Protein AF-A0A662D1X9-F1 (afdb_monomer_lite)

Radius of gyration: 24.6 Å; chains: 1; bounding box: 46×39×73 Å

Foldseek 3Di:
DDWDWDDDPNDIDIKDKDKDWDKDWDWDKDKDKDKDWDDPDPFKIKMKMKMWIFIKTFFIWTWIWMAIPVGDTDIDIWFWKWWWFDPPVDPDTDIDTDTDNDFDDDPGIDPIDTDMDTPTDMDMDIDMGGDD

Structure (mmCIF, N/CA/C/O backbone):
data_AF-A0A662D1X9-F1
#
_entry.id   AF-A0A662D1X9-F1
#
loop_
_atom_site.group_PDB
_atom_site.id
_atom_site.type_symbol
_atom_site.label_atom_id
_atom_site.label_alt_id
_atom_site.label_comp_id
_atom_site.label_asym_id
_atom_site.label_entity_id
_atom_site.label_seq_id
_atom_site.pdbx_PDB_ins_code
_atom_site.Cartn_x
_atom_site.Cartn_y
_atom_site.Cartn_z
_atom_site.occupancy
_atom_site.B_iso_or_equiv
_atom_site.auth_seq_id
_atom_site.auth_comp_id
_atom_site.auth_asym_id
_atom_site.auth_atom_id
_atom_site.pdbx_PDB_model_num
ATOM 1 N N . GLU A 1 1 ? 11.374 -14.428 -9.212 1.00 54.25 1 GLU A N 1
ATOM 2 C CA . GLU A 1 1 ? 12.097 -15.096 -10.308 1.00 54.25 1 GLU A CA 1
ATOM 3 C C . GLU A 1 1 ? 11.078 -15.701 -11.261 1.00 54.25 1 GLU A C 1
ATOM 5 O O . GLU A 1 1 ? 10.229 -16.465 -10.815 1.00 54.25 1 GLU A O 1
ATOM 10 N N . TYR A 1 2 ? 11.063 -15.251 -12.516 1.00 61.81 2 TYR A N 1
ATOM 11 C CA . TYR A 1 2 ? 10.240 -15.843 -13.571 1.00 61.81 2 TYR A CA 1
ATOM 12 C C . TYR A 1 2 ? 11.178 -16.494 -14.581 1.00 61.81 2 TYR A C 1
ATOM 14 O O . TYR A 1 2 ? 12.061 -15.824 -15.115 1.00 61.81 2 TYR A O 1
ATOM 22 N N . GLU A 1 3 ? 10.969 -17.782 -14.834 1.00 63.47 3 GLU A N 1
ATOM 23 C CA . GLU A 1 3 ? 11.736 -18.585 -15.781 1.00 63.47 3 GLU A CA 1
ATOM 24 C C . GLU A 1 3 ? 10.768 -19.153 -16.822 1.00 63.47 3 GLU A C 1
ATOM 26 O O . GLU A 1 3 ? 9.755 -19.767 -16.481 1.00 63.47 3 GLU A O 1
ATOM 31 N N . ALA A 1 4 ? 11.062 -18.924 -18.096 1.00 66.38 4 ALA A N 1
ATOM 32 C CA . ALA A 1 4 ? 10.364 -19.521 -19.218 1.00 66.38 4 ALA A CA 1
ATOM 33 C C . ALA A 1 4 ? 11.386 -20.245 -20.099 1.00 66.38 4 ALA A C 1
ATOM 35 O O . ALA A 1 4 ? 12.369 -19.659 -20.557 1.00 66.38 4 ALA A O 1
ATOM 36 N N . ARG A 1 5 ? 11.145 -21.537 -20.321 1.00 66.75 5 ARG A N 1
ATOM 37 C CA . ARG A 1 5 ? 11.935 -22.370 -21.228 1.00 66.75 5 ARG A CA 1
ATOM 38 C C . ARG A 1 5 ? 11.181 -22.516 -22.536 1.00 66.75 5 ARG A C 1
ATOM 40 O O . ARG A 1 5 ? 10.030 -22.951 -22.534 1.00 66.75 5 ARG A O 1
ATOM 47 N N . PHE A 1 6 ? 11.833 -22.166 -23.635 1.00 71.62 6 PHE A N 1
ATOM 48 C CA . PHE A 1 6 ? 11.293 -22.344 -24.976 1.00 71.62 6 PHE A CA 1
ATOM 49 C C . PHE A 1 6 ? 12.221 -23.264 -25.762 1.00 71.62 6 PHE A C 1
ATOM 51 O O . PHE A 1 6 ? 13.410 -22.980 -25.880 1.00 71.62 6 PHE A O 1
ATOM 58 N N . ASP A 1 7 ? 11.683 -24.350 -26.308 1.00 63.19 7 ASP A N 1
ATOM 59 C CA . ASP A 1 7 ? 12.380 -25.163 -27.305 1.00 63.19 7 ASP A CA 1
ATOM 60 C C . ASP A 1 7 ? 11.903 -24.724 -28.690 1.00 63.19 7 ASP A C 1
ATOM 62 O O . ASP A 1 7 ? 10.709 -24.782 -29.001 1.00 63.19 7 ASP A O 1
ATOM 66 N N . VAL A 1 8 ? 12.833 -24.238 -29.511 1.00 63.81 8 VAL A N 1
ATOM 67 C CA . VAL A 1 8 ? 12.571 -23.937 -30.917 1.00 63.81 8 VAL A CA 1
ATOM 68 C C . VAL A 1 8 ? 13.609 -24.661 -31.761 1.00 63.81 8 VAL A C 1
ATOM 70 O O . VAL A 1 8 ? 14.782 -24.289 -31.781 1.00 63.81 8 VAL A O 1
ATOM 73 N N . LEU A 1 9 ? 13.154 -25.674 -32.504 1.00 68.56 9 LEU A N 1
ATOM 74 C CA . LEU A 1 9 ? 13.962 -26.436 -33.464 1.00 68.56 9 LEU A CA 1
ATOM 75 C C . LEU A 1 9 ? 15.223 -27.075 -32.838 1.00 68.56 9 LEU A C 1
ATOM 77 O O . LEU A 1 9 ? 16.280 -27.099 -33.470 1.00 68.56 9 LEU A O 1
ATOM 81 N N . GLY A 1 10 ? 15.125 -27.584 -31.603 1.00 69.81 10 GLY A N 1
ATOM 82 C CA . GLY A 1 10 ? 16.222 -28.279 -30.919 1.00 69.81 10 GLY A CA 1
ATOM 83 C C . GLY A 1 10 ? 17.252 -27.348 -30.278 1.00 69.81 10 GLY A C 1
ATOM 84 O O . GLY A 1 10 ? 18.330 -27.798 -29.887 1.00 69.81 10 GLY A O 1
ATOM 85 N N . LYS A 1 11 ? 16.946 -26.049 -30.182 1.00 63.31 11 LYS A N 1
ATOM 86 C CA . LYS A 1 11 ? 17.693 -25.086 -29.371 1.00 63.31 11 LYS A CA 1
ATOM 87 C C . LYS A 1 11 ? 16.836 -24.670 -28.183 1.00 63.31 11 LYS A C 1
ATOM 89 O O . LYS A 1 11 ? 15.769 -24.083 -28.359 1.00 63.31 11 LYS A O 1
ATOM 94 N N . GLU A 1 12 ? 17.340 -24.949 -26.986 1.00 69.69 12 GLU A N 1
ATOM 95 C CA . GLU A 1 12 ? 16.744 -24.482 -25.740 1.00 69.69 12 GLU A CA 1
ATOM 96 C C . GLU A 1 12 ? 17.091 -23.008 -25.512 1.00 69.69 12 GLU A C 1
ATOM 98 O O . GLU A 1 12 ? 18.259 -22.619 -25.446 1.00 69.69 12 GLU A O 1
ATOM 103 N N . PHE A 1 13 ? 16.059 -22.183 -25.373 1.00 69.69 13 PHE A N 1
ATOM 104 C CA . PHE A 1 13 ? 16.170 -20.797 -24.951 1.00 69.69 13 PHE A CA 1
ATOM 105 C C . PHE A 1 13 ? 15.683 -20.684 -23.511 1.00 69.69 13 PHE A C 1
ATOM 107 O O . PHE A 1 13 ? 14.503 -20.894 -23.213 1.00 69.69 13 PHE A O 1
ATOM 114 N N . LEU A 1 14 ? 16.610 -20.342 -22.618 1.00 73.19 14 LEU A N 1
ATOM 115 C CA . LEU A 1 14 ? 16.321 -20.027 -21.228 1.00 73.19 14 LEU A CA 1
ATOM 116 C C . LEU A 1 14 ? 16.086 -18.519 -21.107 1.00 73.19 14 LEU A C 1
ATOM 118 O O . LEU A 1 14 ? 17.033 -17.734 -21.140 1.00 73.19 14 LEU A O 1
ATOM 122 N N . TYR A 1 15 ? 14.825 -18.114 -20.980 1.00 75.94 15 TYR A N 1
ATOM 123 C CA . TYR A 1 15 ? 14.464 -16.735 -20.677 1.00 75.94 15 TYR A CA 1
ATOM 124 C C . TYR A 1 15 ? 14.164 -16.631 -19.186 1.00 75.94 15 TYR A C 1
ATOM 126 O O . TYR A 1 15 ? 13.199 -17.219 -18.698 1.00 75.94 15 TYR A O 1
ATOM 134 N N . TRP A 1 16 ? 14.974 -15.873 -18.457 1.00 81.56 16 TRP A N 1
ATOM 135 C CA . TRP A 1 16 ? 14.703 -15.556 -17.061 1.00 81.56 16 TRP A CA 1
ATOM 136 C C . TRP A 1 16 ? 14.836 -14.060 -16.820 1.00 81.56 16 TRP A C 1
ATOM 138 O O . TRP A 1 16 ? 15.657 -13.380 -17.439 1.00 81.56 16 TRP A O 1
ATOM 148 N N . PHE A 1 17 ? 14.022 -13.553 -15.902 1.00 81.88 17 PHE A N 1
ATOM 149 C CA . PHE A 1 17 ? 14.222 -12.233 -15.329 1.00 81.88 17 PHE A CA 1
ATOM 150 C C . PHE A 1 17 ? 13.871 -12.238 -13.843 1.00 81.88 17 PHE A C 1
ATOM 152 O O . PHE A 1 17 ? 12.969 -12.945 -13.371 1.00 81.88 17 PHE A O 1
ATOM 159 N N . ASN A 1 18 ? 14.588 -11.410 -13.098 1.00 84.12 18 ASN A N 1
ATOM 160 C CA . ASN A 1 18 ? 14.299 -11.078 -11.723 1.00 84.12 18 ASN A CA 1
ATOM 161 C C . ASN A 1 18 ? 14.007 -9.580 -11.601 1.00 84.12 18 ASN A C 1
ATOM 163 O O . ASN A 1 18 ? 14.656 -8.732 -12.215 1.00 84.12 18 ASN A O 1
ATOM 167 N N . LYS A 1 19 ? 12.987 -9.261 -10.812 1.00 83.00 19 LYS A N 1
ATOM 168 C CA . LYS A 1 19 ? 12.531 -7.900 -10.582 1.00 83.00 19 LYS A CA 1
ATOM 169 C C . LYS A 1 19 ? 12.197 -7.740 -9.110 1.00 83.00 19 LYS A C 1
ATOM 171 O O . LYS A 1 19 ? 11.128 -8.156 -8.669 1.00 83.00 19 LYS A O 1
ATOM 176 N N . ASP A 1 20 ? 13.079 -7.056 -8.398 1.00 84.06 20 ASP A N 1
ATOM 177 C CA . ASP A 1 20 ? 12.912 -6.731 -6.989 1.00 84.06 20 ASP A CA 1
ATOM 178 C C . ASP A 1 20 ? 12.556 -5.257 -6.839 1.00 84.06 20 ASP A C 1
ATOM 180 O O . ASP A 1 20 ? 13.212 -4.365 -7.380 1.00 84.06 20 ASP A O 1
ATOM 184 N N . CYS A 1 21 ? 11.476 -4.988 -6.115 1.00 82.19 21 CYS A N 1
ATOM 185 C CA . CYS A 1 21 ? 10.958 -3.641 -5.936 1.00 82.19 21 CYS A CA 1
ATOM 186 C C . CYS A 1 21 ? 10.782 -3.351 -4.449 1.00 82.19 21 CYS A C 1
ATOM 188 O O . CYS A 1 21 ? 10.063 -4.069 -3.759 1.00 82.19 21 CYS A O 1
ATOM 190 N N . SER A 1 22 ? 11.397 -2.271 -3.971 1.00 86.06 22 SER A N 1
ATOM 191 C CA . SER A 1 22 ? 11.241 -1.798 -2.595 1.00 86.06 22 SER A CA 1
ATOM 192 C C . SER A 1 22 ? 10.794 -0.347 -2.617 1.00 86.06 22 SER A C 1
ATOM 194 O O . SER A 1 22 ? 11.488 0.500 -3.179 1.00 86.06 22 SER A O 1
ATOM 196 N N . TYR A 1 23 ? 9.630 -0.060 -2.032 1.00 86.81 23 TYR A N 1
ATOM 197 C CA . TYR A 1 23 ? 9.054 1.281 -1.957 1.00 86.81 23 TYR A CA 1
ATOM 198 C C . TYR A 1 23 ? 8.790 1.666 -0.510 1.00 86.81 23 TYR A C 1
ATOM 200 O O . TYR A 1 23 ? 8.305 0.859 0.279 1.00 86.81 23 TYR A O 1
ATOM 208 N N . ARG A 1 24 ? 9.055 2.931 -0.190 1.00 87.00 24 ARG A N 1
ATOM 209 C CA . ARG A 1 24 ? 8.716 3.543 1.088 1.00 87.00 24 ARG A CA 1
ATOM 210 C C . ARG A 1 24 ? 7.807 4.740 0.853 1.00 87.00 24 ARG A C 1
ATOM 212 O O . ARG A 1 24 ? 7.966 5.490 -0.112 1.00 87.00 24 ARG A O 1
ATOM 219 N N . SER A 1 25 ? 6.862 4.905 1.761 1.00 87.31 25 SER A N 1
ATOM 220 C CA . SER A 1 25 ? 6.093 6.125 1.914 1.00 87.31 25 SER A CA 1
ATOM 221 C C . SER A 1 25 ? 5.933 6.430 3.398 1.00 87.31 25 SER A C 1
ATOM 223 O O . SER A 1 25 ? 6.047 5.534 4.235 1.00 87.31 25 SER A O 1
ATOM 225 N N . GLU A 1 26 ? 5.718 7.700 3.705 1.00 83.19 26 GLU A N 1
ATOM 226 C CA . GLU A 1 26 ? 5.410 8.186 5.038 1.00 83.19 26 GLU A CA 1
ATOM 227 C C . GLU A 1 26 ? 4.002 8.771 4.990 1.00 83.19 26 GLU A C 1
ATOM 229 O O . GLU A 1 26 ? 3.687 9.584 4.122 1.00 83.19 26 GLU A O 1
ATOM 234 N N . SER A 1 27 ? 3.144 8.331 5.905 1.00 82.75 27 SER A N 1
ATOM 235 C CA . SER A 1 27 ? 1.775 8.822 6.025 1.00 82.75 27 SER A CA 1
ATOM 236 C C . SER A 1 27 ? 1.435 9.086 7.474 1.00 82.75 27 SER A C 1
ATOM 238 O O . SER A 1 27 ? 1.835 8.332 8.363 1.00 82.75 27 SER A O 1
ATOM 240 N N . LEU A 1 28 ? 0.639 10.125 7.690 1.00 83.69 28 LEU A N 1
ATOM 241 C CA . LEU A 1 28 ? 0.026 10.405 8.973 1.00 83.69 28 LEU A CA 1
ATOM 242 C C . LEU A 1 28 ? -1.421 9.911 8.940 1.00 83.69 28 LEU A C 1
ATOM 244 O O . LEU A 1 28 ? -2.182 10.273 8.044 1.00 83.69 28 LEU A O 1
ATOM 248 N N . GLY A 1 29 ? -1.779 9.077 9.910 1.00 86.56 29 GLY A N 1
ATOM 249 C CA . GLY A 1 29 ? -3.136 8.577 10.093 1.00 86.56 29 GLY A CA 1
ATOM 250 C C . GLY A 1 29 ? -3.695 9.006 11.441 1.00 86.56 29 GLY A C 1
ATOM 251 O O . GLY A 1 29 ? -2.949 9.161 12.407 1.00 86.56 29 GLY A O 1
ATOM 252 N N . TYR A 1 30 ? -5.013 9.154 11.502 1.00 90.81 30 TYR A N 1
ATOM 253 C CA . TYR A 1 30 ? -5.754 9.406 12.732 1.00 90.81 30 TYR A CA 1
ATOM 254 C C . TYR A 1 30 ? -6.722 8.255 12.978 1.00 90.81 30 TYR A C 1
ATOM 256 O O . TYR A 1 30 ? -7.255 7.672 12.033 1.00 90.81 30 TYR A O 1
ATOM 264 N N . PHE A 1 31 ? -6.980 7.944 14.242 1.00 92.94 31 PHE A N 1
ATOM 265 C CA . PHE A 1 31 ? -8.048 7.027 14.613 1.00 92.94 31 PHE A CA 1
ATOM 266 C C . PHE A 1 31 ? -8.828 7.590 15.796 1.00 92.94 31 PHE A C 1
ATOM 268 O O . PHE A 1 31 ? -8.285 8.330 16.618 1.00 92.94 31 PHE A O 1
ATOM 275 N N . ALA A 1 32 ? -10.108 7.248 15.855 1.00 94.94 32 ALA A N 1
ATOM 276 C CA . ALA A 1 32 ? -10.967 7.517 16.993 1.00 94.94 32 ALA A CA 1
ATOM 277 C C . ALA A 1 32 ? -11.704 6.232 17.362 1.00 94.94 32 ALA A C 1
ATOM 279 O O . ALA A 1 32 ? -12.202 5.524 16.486 1.00 94.94 32 ALA A O 1
ATOM 280 N N . GLU A 1 33 ? -11.786 5.950 18.657 1.00 95.12 33 GLU A N 1
ATOM 281 C CA . GLU A 1 33 ? -12.524 4.812 19.190 1.00 95.12 33 GLU A CA 1
ATOM 282 C C . GLU A 1 33 ? -13.500 5.301 20.263 1.00 95.12 33 GLU A C 1
ATOM 284 O O . GLU A 1 33 ? -13.136 6.069 21.154 1.00 95.12 33 GLU A O 1
ATOM 289 N N . LEU A 1 34 ? -14.753 4.865 20.157 1.00 95.94 34 LEU A N 1
ATOM 290 C CA . LEU A 1 34 ? -15.802 5.080 21.148 1.00 95.94 34 LEU A CA 1
ATOM 291 C C . LEU A 1 34 ? -16.270 3.721 21.649 1.00 95.94 34 LEU A C 1
ATOM 293 O O . LEU A 1 34 ? -16.727 2.891 20.865 1.00 95.94 34 LEU A O 1
ATOM 297 N N . GLY A 1 35 ? -16.158 3.498 22.956 1.00 94.25 35 GLY A N 1
ATOM 298 C CA . GLY A 1 35 ? -16.508 2.233 23.591 1.00 94.25 35 GLY A CA 1
ATOM 299 C C . GLY A 1 35 ? -17.437 2.410 24.782 1.00 94.25 35 GLY A C 1
ATOM 300 O O . GLY A 1 35 ? -17.379 3.414 25.490 1.00 94.25 35 GLY A O 1
ATOM 301 N N . LEU A 1 36 ? -18.278 1.405 25.001 1.00 94.62 36 LEU A N 1
ATOM 302 C CA . LEU A 1 36 ? -19.059 1.221 26.215 1.00 94.62 36 LEU A CA 1
ATOM 303 C C . LEU A 1 36 ? -18.578 -0.054 26.902 1.00 94.62 36 LEU A C 1
ATOM 305 O O . LEU A 1 36 ? -18.450 -1.099 26.264 1.00 94.62 36 LEU A O 1
ATOM 309 N N . GLU A 1 37 ? -18.342 0.036 28.206 1.00 93.81 37 GLU A N 1
ATOM 310 C CA . GLU A 1 37 ? -18.054 -1.111 29.062 1.00 93.81 37 GLU A CA 1
ATOM 311 C C . GLU A 1 37 ? -19.178 -1.244 30.094 1.00 93.81 37 GLU A C 1
ATOM 313 O O . GLU A 1 37 ? -19.579 -0.267 30.728 1.00 93.81 37 GLU A O 1
ATOM 318 N N . TYR A 1 38 ? -19.697 -2.458 30.251 1.00 92.44 38 TYR A N 1
ATOM 319 C CA . TYR A 1 38 ? -20.681 -2.811 31.262 1.00 92.44 38 TYR A CA 1
ATOM 320 C C . TYR A 1 38 ? -20.139 -3.951 32.124 1.00 92.44 38 TYR A C 1
ATOM 322 O O . TYR A 1 38 ? -19.800 -5.017 31.610 1.00 92.44 38 TYR A O 1
ATOM 330 N N . SER A 1 39 ? -20.077 -3.739 33.437 1.00 93.94 39 SER A N 1
ATOM 331 C CA . SER A 1 39 ? -19.509 -4.691 34.400 1.00 93.94 39 SER A CA 1
ATOM 332 C C . SER A 1 39 ? -20.609 -5.303 35.274 1.00 93.94 39 SER A C 1
ATOM 334 O O . SER A 1 39 ? -20.845 -4.815 36.381 1.00 93.94 39 SER A O 1
ATOM 336 N N . PRO A 1 40 ? -21.314 -6.356 34.811 1.00 86.62 40 PRO A N 1
ATOM 337 C CA . PRO A 1 40 ? -22.378 -6.982 35.597 1.00 86.62 40 PRO A CA 1
ATOM 338 C C . PRO A 1 40 ? -21.856 -7.688 36.856 1.00 86.62 40 PRO A C 1
ATOM 340 O O . PRO A 1 40 ? -22.573 -7.789 37.848 1.00 86.62 40 PRO A O 1
ATOM 343 N N . PHE A 1 41 ? -20.611 -8.172 36.832 1.00 90.31 41 PHE A N 1
ATOM 344 C CA . PHE A 1 41 ? -19.972 -8.845 37.959 1.00 90.31 41 PHE A CA 1
ATOM 345 C C . PHE A 1 41 ? -18.576 -8.276 38.188 1.00 90.31 41 PHE A C 1
ATOM 347 O O . PHE A 1 41 ? -17.912 -7.834 37.255 1.00 90.31 41 PHE A O 1
ATOM 354 N N . ARG A 1 42 ? -18.075 -8.362 39.425 1.00 85.81 42 ARG A N 1
ATOM 355 C CA . ARG A 1 42 ? -16.738 -7.858 39.785 1.00 85.81 42 ARG A CA 1
ATOM 356 C C . ARG A 1 42 ? -15.608 -8.451 38.930 1.00 85.81 42 ARG A C 1
ATOM 358 O O . ARG A 1 42 ? -14.619 -7.773 38.686 1.00 85.81 42 ARG A O 1
ATOM 365 N N . PHE A 1 43 ? -15.776 -9.687 38.467 1.00 89.31 43 PHE A N 1
ATOM 366 C CA . PHE A 1 43 ? -14.758 -10.428 37.717 1.00 89.31 43 PHE A CA 1
ATOM 367 C C . PHE A 1 43 ? -14.946 -10.380 36.197 1.00 89.31 43 PHE A C 1
ATOM 369 O O . PHE A 1 43 ? -14.143 -10.959 35.468 1.00 89.31 43 PHE A O 1
ATOM 376 N N . PHE A 1 44 ? -16.007 -9.734 35.703 1.00 91.44 44 PHE A N 1
ATOM 377 C CA . PHE A 1 44 ? -16.401 -9.829 34.302 1.00 91.44 44 PHE A CA 1
ATOM 378 C C . PHE A 1 44 ? -17.013 -8.527 33.786 1.00 91.44 44 PHE A C 1
ATOM 380 O O . PHE A 1 44 ? -18.024 -8.059 34.313 1.00 91.44 44 PHE A O 1
ATOM 387 N N . SER A 1 45 ? -16.441 -7.998 32.707 1.00 93.44 45 SER A N 1
ATOM 388 C CA . SER A 1 45 ? -17.007 -6.892 31.938 1.00 93.44 45 SER A CA 1
ATOM 389 C C . SER A 1 45 ? -17.313 -7.327 30.510 1.00 93.44 45 SER A C 1
ATOM 391 O O . SER A 1 45 ? -16.558 -8.078 29.894 1.00 93.44 45 SER A O 1
ATOM 393 N N . ILE A 1 46 ? -18.401 -6.804 29.963 1.00 93.81 46 ILE A N 1
ATOM 394 C CA . ILE A 1 46 ? -18.725 -6.855 28.541 1.00 93.81 46 ILE A CA 1
ATOM 395 C C . ILE A 1 46 ? -18.359 -5.494 27.965 1.00 93.81 46 ILE A C 1
ATOM 397 O O . ILE A 1 46 ? -18.734 -4.472 28.539 1.00 93.81 46 ILE A O 1
ATOM 401 N N . PHE A 1 47 ? -17.658 -5.463 26.837 1.00 95.25 47 PHE A N 1
ATOM 402 C CA . PHE A 1 47 ? -17.394 -4.218 26.128 1.00 95.25 47 PHE A CA 1
ATOM 403 C C . PHE A 1 47 ? -17.861 -4.299 24.680 1.00 95.25 47 PHE A C 1
ATOM 405 O O . PHE A 1 47 ? -17.828 -5.358 24.050 1.00 95.25 47 PHE A O 1
ATOM 412 N N . ALA A 1 48 ? -18.276 -3.152 24.160 1.00 95.88 48 ALA A N 1
ATOM 413 C CA . ALA A 1 48 ? -18.525 -2.938 22.747 1.00 95.88 48 ALA A CA 1
ATOM 414 C C . ALA A 1 48 ? -17.863 -1.623 22.337 1.00 95.88 48 ALA A C 1
ATOM 416 O O . ALA A 1 48 ? -18.040 -0.615 23.022 1.00 95.88 48 ALA A O 1
ATOM 417 N N . SER A 1 49 ? -17.110 -1.615 21.241 1.00 95.31 49 SER A N 1
ATOM 418 C CA . SER A 1 49 ? -16.481 -0.406 20.719 1.00 95.31 49 SER A CA 1
ATOM 419 C C . SER A 1 49 ? -16.606 -0.271 19.209 1.00 95.31 49 SER A C 1
ATOM 421 O O . SER A 1 49 ? -16.674 -1.246 18.459 1.00 95.31 49 SER A O 1
ATOM 423 N N . LEU A 1 50 ? -16.676 0.985 18.787 1.00 96.25 50 LEU A N 1
ATOM 424 C CA . LEU A 1 50 ? -16.691 1.440 17.410 1.00 96.25 50 LEU A CA 1
ATOM 425 C C . LEU A 1 50 ? -15.388 2.190 17.170 1.00 96.25 50 LEU A C 1
ATOM 427 O O . LEU A 1 50 ? -15.101 3.170 17.855 1.00 96.25 50 LEU A O 1
ATOM 431 N N . GLU A 1 51 ? -14.615 1.741 16.195 1.00 95.81 51 GLU A N 1
ATOM 432 C CA . GLU A 1 51 ? -13.352 2.347 15.802 1.00 95.81 51 GLU A CA 1
ATOM 433 C C . GLU A 1 51 ? -13.455 2.851 14.366 1.00 95.81 51 GLU A C 1
ATOM 435 O O . GLU A 1 51 ? -13.898 2.138 13.463 1.00 95.81 51 GLU A O 1
ATOM 440 N N . GLN A 1 52 ? -13.022 4.089 14.160 1.00 95.50 52 GLN A N 1
ATOM 441 C CA . GLN A 1 52 ? -12.918 4.712 12.855 1.00 95.50 52 GLN A CA 1
ATOM 442 C C . GLN A 1 52 ? -11.472 5.144 12.623 1.00 95.50 52 GLN A C 1
ATOM 444 O O . GLN A 1 52 ? -10.903 5.912 13.399 1.00 95.50 52 GLN A O 1
ATOM 449 N N . ILE A 1 53 ? -10.890 4.663 11.527 1.00 94.50 53 ILE A N 1
ATOM 450 C CA . ILE A 1 53 ? -9.520 4.961 11.114 1.00 94.50 53 ILE A CA 1
ATOM 451 C C . ILE A 1 53 ? -9.573 5.807 9.843 1.00 94.50 53 ILE A C 1
ATOM 453 O O . ILE A 1 53 ? -10.204 5.431 8.852 1.00 94.50 53 ILE A O 1
ATOM 457 N N . TRP A 1 54 ? -8.866 6.933 9.851 1.00 92.25 54 TRP A N 1
ATOM 458 C CA . TRP A 1 54 ? -8.625 7.781 8.688 1.00 92.25 54 TRP A CA 1
ATOM 459 C C . TRP A 1 54 ? -7.133 7.760 8.376 1.00 92.25 54 TRP A C 1
ATOM 461 O O . TRP A 1 54 ? -6.346 8.488 8.983 1.00 92.25 54 TRP A O 1
ATOM 471 N N . ASN A 1 55 ? -6.732 6.895 7.445 1.00 91.38 55 ASN A N 1
ATOM 472 C CA . ASN A 1 55 ? -5.340 6.782 7.038 1.00 91.38 55 ASN A CA 1
ATOM 473 C C . ASN A 1 55 ? -5.230 6.443 5.549 1.00 91.38 55 ASN A C 1
ATOM 475 O O . ASN A 1 55 ? -5.732 5.419 5.085 1.00 91.38 55 ASN A O 1
ATOM 479 N N . SER A 1 56 ? -4.545 7.303 4.807 1.00 88.44 56 SER A N 1
ATOM 480 C CA . SER A 1 56 ? -4.185 7.073 3.415 1.00 88.44 56 SER A CA 1
ATOM 481 C C . SER A 1 56 ? -2.709 7.372 3.226 1.00 88.44 56 SER A C 1
ATOM 483 O O . SER A 1 56 ? -2.220 8.417 3.654 1.00 88.44 56 SER A O 1
ATOM 485 N N . THR A 1 57 ? -2.025 6.478 2.528 1.00 88.94 57 THR A N 1
ATOM 486 C CA . THR A 1 57 ? -0.612 6.605 2.195 1.00 88.94 57 THR A CA 1
ATOM 487 C C . THR A 1 57 ? -0.476 6.768 0.688 1.00 88.94 57 THR A C 1
ATOM 489 O O . THR A 1 57 ? -0.940 5.918 -0.070 1.00 88.94 57 THR A O 1
ATOM 492 N N . ASP A 1 58 ? 0.160 7.845 0.239 1.00 86.88 58 ASP A N 1
ATOM 493 C CA . ASP A 1 58 ? 0.448 8.121 -1.173 1.00 86.88 58 ASP A CA 1
ATOM 494 C C . ASP A 1 58 ? 1.959 8.290 -1.387 1.00 86.88 58 ASP A C 1
ATOM 496 O O . ASP A 1 58 ? 2.746 7.792 -0.595 1.00 86.88 58 ASP A O 1
ATOM 500 N N . GLY A 1 59 ? 2.428 8.906 -2.474 1.00 83.88 59 GLY A N 1
ATOM 501 C CA . GLY A 1 59 ? 3.815 9.392 -2.485 1.00 83.88 59 GLY A CA 1
ATOM 502 C C . GLY A 1 59 ? 4.931 8.335 -2.564 1.00 83.88 59 GLY A C 1
A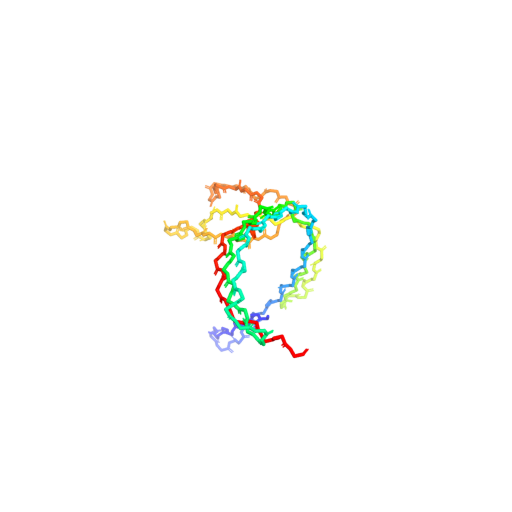TOM 503 O O . GLY A 1 59 ? 6.098 8.714 -2.491 1.00 83.88 59 GLY A O 1
ATOM 504 N N . PHE A 1 60 ? 4.616 7.046 -2.742 1.00 89.19 60 PHE A N 1
ATOM 505 C CA . PHE A 1 60 ? 5.588 5.943 -2.708 1.00 89.19 60 PHE A CA 1
ATOM 506 C C . PHE A 1 60 ? 6.788 6.174 -3.629 1.00 89.19 60 PHE A C 1
ATOM 508 O O . PHE A 1 60 ? 6.634 6.294 -4.850 1.00 89.19 60 PHE A O 1
ATOM 515 N N . LYS A 1 61 ? 7.984 6.173 -3.034 1.00 89.44 61 LYS A N 1
ATOM 516 C CA . LYS A 1 61 ? 9.281 6.299 -3.708 1.00 89.44 61 LYS A CA 1
ATOM 517 C C . LYS A 1 61 ? 10.184 5.156 -3.281 1.00 89.44 61 LYS A C 1
ATOM 519 O O . LYS A 1 61 ? 10.158 4.721 -2.133 1.00 89.44 61 LYS A O 1
ATOM 524 N N . GLY A 1 62 ? 10.991 4.663 -4.203 1.00 88.12 62 GLY A N 1
ATOM 525 C CA . GLY A 1 62 ? 11.783 3.478 -3.936 1.00 88.12 62 GLY A CA 1
ATOM 526 C C . GLY A 1 62 ? 12.772 3.139 -5.026 1.00 88.12 62 GLY A C 1
ATOM 527 O O . GLY A 1 62 ? 13.045 3.949 -5.918 1.00 88.12 62 GLY A O 1
ATOM 528 N N . THR A 1 63 ? 13.295 1.925 -4.938 1.00 87.75 63 THR A N 1
ATOM 529 C CA . THR A 1 63 ? 14.223 1.357 -5.908 1.00 87.75 63 THR A CA 1
ATOM 530 C C . THR A 1 63 ? 13.596 0.170 -6.618 1.00 87.75 63 THR A C 1
ATOM 532 O O . THR A 1 63 ? 12.903 -0.653 -6.017 1.00 87.75 63 THR A O 1
ATOM 535 N N . LEU A 1 64 ? 13.857 0.095 -7.915 1.00 85.56 64 LEU A N 1
ATOM 536 C CA . LEU A 1 64 ? 13.532 -1.030 -8.771 1.00 85.56 64 LEU A CA 1
ATOM 537 C C . LEU A 1 64 ? 14.851 -1.629 -9.248 1.00 85.56 64 LEU A C 1
ATOM 539 O O . LEU A 1 64 ? 15.613 -0.947 -9.932 1.00 85.56 64 LEU A O 1
ATOM 543 N N . ASN A 1 65 ? 15.108 -2.869 -8.849 1.00 85.69 65 ASN A N 1
ATOM 544 C CA . ASN A 1 65 ? 16.232 -3.670 -9.308 1.00 85.69 65 ASN A CA 1
ATOM 545 C C . ASN A 1 65 ? 15.713 -4.657 -10.346 1.00 85.69 65 ASN A C 1
ATOM 547 O O . ASN A 1 65 ? 14.768 -5.402 -10.084 1.00 85.69 65 ASN A O 1
ATOM 551 N N . TYR A 1 66 ? 16.313 -4.640 -11.524 1.00 84.50 66 TYR A N 1
ATOM 552 C CA . TYR A 1 66 ? 15.988 -5.542 -12.615 1.00 84.50 66 TYR A CA 1
ATOM 553 C C . TYR A 1 66 ? 17.247 -6.281 -13.040 1.00 84.50 66 TYR A C 1
ATOM 555 O O . TYR A 1 66 ? 18.292 -5.652 -13.206 1.00 84.50 66 TYR A O 1
ATOM 563 N N . SER A 1 67 ? 17.132 -7.593 -13.220 1.00 86.69 67 SER A N 1
ATOM 564 C CA . SER A 1 67 ? 18.181 -8.423 -13.796 1.00 86.69 67 SER A CA 1
ATOM 565 C C . SER A 1 67 ? 17.585 -9.461 -14.734 1.00 86.69 67 SER A C 1
ATOM 567 O O . SER A 1 67 ? 16.515 -9.992 -14.442 1.00 86.69 67 SER A O 1
ATOM 569 N N . ASP A 1 68 ? 18.248 -9.756 -15.848 1.00 86.19 68 ASP A N 1
ATOM 570 C CA . ASP A 1 68 ? 17.772 -10.765 -16.793 1.00 86.19 68 ASP A CA 1
ATOM 571 C C . ASP A 1 68 ? 18.869 -11.660 -17.375 1.00 86.19 68 ASP A C 1
ATOM 573 O O . ASP A 1 68 ? 20.067 -11.475 -17.150 1.00 86.19 68 ASP A O 1
ATOM 577 N N . TYR A 1 69 ? 18.418 -12.645 -18.150 1.00 78.38 69 TYR A N 1
ATOM 578 C CA . TYR A 1 69 ? 19.239 -13.640 -18.835 1.00 78.38 69 TYR A CA 1
ATOM 579 C C . TYR A 1 69 ? 20.279 -13.079 -19.811 1.00 78.38 69 TYR A C 1
ATOM 581 O O . TYR A 1 69 ? 21.187 -13.814 -20.196 1.00 78.38 69 TYR A O 1
ATOM 589 N N . THR A 1 70 ? 20.183 -11.807 -20.211 1.00 84.31 70 THR A N 1
ATOM 590 C CA . THR A 1 70 ? 21.185 -11.162 -21.072 1.00 84.31 70 THR A CA 1
ATOM 591 C C . THR A 1 70 ? 22.376 -10.618 -20.280 1.00 84.31 70 THR A C 1
ATOM 593 O O . THR A 1 70 ? 23.372 -10.201 -20.870 1.00 84.31 70 THR A O 1
ATOM 596 N N . GLY A 1 71 ? 22.297 -10.646 -18.945 1.00 81.00 71 GLY A N 1
ATOM 597 C CA . GLY A 1 71 ? 23.277 -10.035 -18.053 1.00 81.00 71 GLY A CA 1
ATOM 598 C C . GLY A 1 71 ? 23.005 -8.555 -17.781 1.00 81.00 71 GLY A C 1
ATOM 599 O O . GLY A 1 71 ? 23.824 -7.906 -17.126 1.00 81.00 71 GLY A O 1
ATOM 600 N N . GLU A 1 72 ? 21.874 -8.007 -18.246 1.00 81.31 72 GLU A N 1
ATOM 601 C CA . GLU A 1 72 ? 21.459 -6.662 -17.859 1.00 81.31 72 GLU A CA 1
ATOM 602 C C . GLU A 1 72 ? 21.188 -6.643 -16.351 1.00 81.31 72 GLU A C 1
ATOM 604 O O . GLU A 1 72 ? 20.513 -7.517 -15.806 1.00 81.31 72 GLU A O 1
ATOM 609 N N . ASN A 1 73 ? 21.740 -5.642 -15.665 1.00 84.62 73 ASN A N 1
ATOM 610 C CA . ASN A 1 73 ? 21.433 -5.355 -14.275 1.00 84.62 73 ASN A CA 1
ATOM 611 C C . ASN A 1 73 ? 21.274 -3.847 -14.111 1.00 84.62 73 ASN A C 1
ATOM 613 O O . ASN A 1 73 ? 22.185 -3.073 -14.421 1.00 84.62 73 ASN A O 1
ATOM 617 N N . ARG A 1 74 ? 20.104 -3.423 -13.638 1.00 84.56 74 ARG A N 1
ATOM 618 C CA . ARG A 1 74 ? 19.774 -2.011 -13.493 1.00 84.56 74 ARG A CA 1
ATOM 619 C C . ARG A 1 74 ? 19.066 -1.742 -12.178 1.00 84.56 74 ARG A C 1
ATOM 621 O O . ARG A 1 74 ? 18.049 -2.354 -11.864 1.00 84.56 74 ARG A O 1
ATOM 628 N N . THR A 1 75 ? 19.563 -0.730 -11.474 1.00 86.06 75 THR A N 1
ATOM 629 C CA . THR A 1 75 ? 18.910 -0.136 -10.307 1.00 86.06 75 THR A CA 1
ATOM 630 C C . THR A 1 75 ? 18.409 1.258 -10.653 1.00 86.06 75 THR A C 1
ATOM 632 O O . THR A 1 75 ? 19.187 2.166 -10.948 1.00 86.06 75 THR A O 1
ATOM 635 N N . ASP A 1 76 ? 17.096 1.452 -10.577 1.00 86.44 76 ASP A N 1
ATOM 636 C CA . ASP A 1 76 ? 16.444 2.734 -10.822 1.00 86.44 76 ASP A CA 1
ATOM 637 C C . ASP A 1 76 ? 15.729 3.259 -9.584 1.00 86.44 76 ASP A C 1
ATOM 639 O O . ASP A 1 76 ? 15.071 2.516 -8.858 1.00 86.44 76 ASP A O 1
ATOM 643 N N . LYS A 1 77 ? 15.756 4.584 -9.407 1.00 89.06 77 LYS A N 1
ATOM 644 C CA . LYS A 1 77 ? 14.800 5.277 -8.536 1.00 89.06 77 LYS A CA 1
ATOM 645 C C . LYS A 1 77 ? 13.449 5.357 -9.239 1.00 89.06 77 LYS A C 1
ATOM 647 O O . LYS A 1 77 ? 13.371 5.833 -10.373 1.00 89.06 77 LYS A O 1
ATOM 652 N N . ALA A 1 78 ? 12.396 4.929 -8.556 1.00 89.56 78 ALA A N 1
ATOM 653 C CA . ALA A 1 78 ? 11.057 4.832 -9.115 1.00 89.56 78 ALA A CA 1
ATOM 654 C C . ALA A 1 78 ? 9.989 5.318 -8.129 1.00 89.56 78 ALA A C 1
ATOM 656 O O . ALA A 1 78 ? 10.112 5.129 -6.918 1.00 89.56 78 ALA A O 1
ATOM 657 N N . SER A 1 79 ? 8.923 5.901 -8.674 1.00 91.12 79 SER A N 1
ATOM 658 C CA . SER A 1 79 ? 7.681 6.179 -7.948 1.00 91.12 79 SER A CA 1
ATOM 659 C C . SER A 1 79 ? 6.626 5.150 -8.339 1.00 91.12 79 SER A C 1
ATOM 661 O O . SER A 1 79 ? 6.585 4.735 -9.499 1.00 91.12 79 SER A O 1
ATOM 663 N N . LEU A 1 80 ? 5.775 4.737 -7.399 1.00 91.62 80 LEU A N 1
ATOM 664 C CA . LEU A 1 80 ? 4.729 3.746 -7.663 1.00 91.62 80 LEU A CA 1
ATOM 665 C C . LEU A 1 80 ? 3.520 4.395 -8.354 1.00 91.62 80 LEU A C 1
ATOM 667 O O . LEU A 1 80 ? 2.914 5.325 -7.820 1.00 91.62 80 LEU A O 1
ATOM 671 N N . TYR A 1 81 ? 3.152 3.887 -9.529 1.00 91.31 81 TYR A N 1
ATOM 672 C CA . TYR A 1 81 ? 1.995 4.341 -10.297 1.00 91.31 81 TYR A CA 1
ATOM 673 C C . TYR A 1 81 ? 0.973 3.222 -10.458 1.00 91.31 81 TYR A C 1
ATOM 675 O O . TYR A 1 81 ? 1.326 2.052 -10.613 1.00 91.31 81 TYR A O 1
ATOM 683 N N . PHE A 1 82 ? -0.294 3.619 -10.476 1.00 92.50 82 PHE A N 1
ATOM 684 C CA . PHE A 1 82 ? -1.413 2.795 -10.894 1.00 92.50 82 PHE A CA 1
ATOM 685 C C . PHE A 1 82 ? -1.955 3.343 -12.214 1.00 92.50 82 PHE A C 1
ATOM 687 O O . PHE A 1 82 ? -2.218 4.542 -12.321 1.00 92.50 82 PHE A O 1
ATOM 694 N N . TYR A 1 83 ? -2.092 2.492 -13.223 1.00 93.44 83 TYR A N 1
ATOM 695 C CA . TYR A 1 83 ? -2.572 2.897 -14.543 1.00 93.44 83 TYR A CA 1
ATOM 696 C C . TYR A 1 83 ? -3.194 1.723 -15.295 1.00 93.44 83 TYR A C 1
ATOM 698 O O . TYR A 1 83 ? -3.039 0.566 -14.905 1.00 93.44 83 TYR A O 1
ATOM 706 N N . GLU A 1 84 ? -3.882 2.020 -16.391 1.00 93.75 84 GLU A N 1
ATOM 707 C CA . GLU A 1 84 ? -4.385 1.016 -17.320 1.00 93.75 84 GLU A CA 1
ATOM 708 C C . GLU A 1 84 ? -3.546 1.005 -18.599 1.00 93.75 84 GLU A C 1
ATOM 710 O O . GLU A 1 84 ? -3.218 2.064 -19.139 1.00 93.75 84 GLU A O 1
ATOM 715 N N . SER A 1 85 ? -3.193 -0.184 -19.093 1.00 92.62 85 SER A N 1
ATOM 716 C CA . SER A 1 85 ? -2.430 -0.339 -20.335 1.00 92.62 85 SER A CA 1
ATOM 717 C C . SER A 1 85 ? -2.889 -1.524 -21.179 1.00 92.62 85 SER A C 1
ATOM 719 O O . SER A 1 85 ? -3.452 -2.483 -20.652 1.00 92.62 85 SER A O 1
ATOM 721 N N . LYS A 1 86 ? -2.639 -1.454 -22.491 1.00 89.56 86 LYS A N 1
ATOM 722 C CA . LYS A 1 86 ? -2.773 -2.557 -23.458 1.00 89.56 86 LYS A CA 1
ATOM 723 C C . LYS A 1 86 ? -1.386 -3.096 -23.847 1.00 89.56 86 LY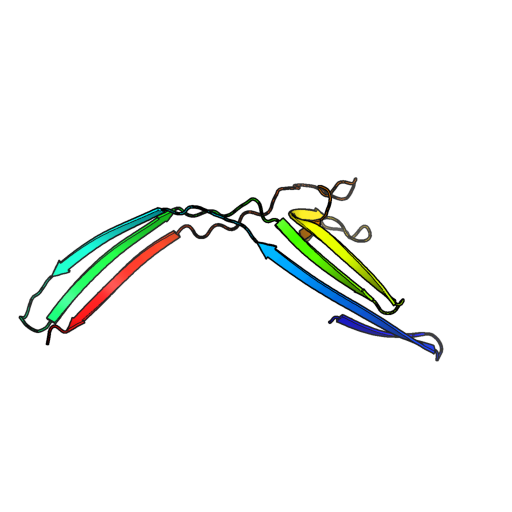S A C 1
ATOM 725 O O . LYS A 1 86 ? -0.814 -2.630 -24.837 1.00 89.56 86 LYS A O 1
ATOM 730 N N . PRO A 1 87 ? -0.815 -4.064 -23.103 1.00 79.56 87 PRO A N 1
ATOM 731 C CA . PRO A 1 87 ? 0.463 -4.671 -23.472 1.00 79.56 87 PRO A CA 1
ATOM 732 C C . PRO A 1 87 ? 0.341 -5.329 -24.842 1.00 79.56 87 PRO A C 1
ATOM 734 O O . PRO A 1 87 ? -0.649 -6.008 -25.087 1.00 79.56 87 PRO A O 1
ATOM 737 N N . GLY A 1 88 ? 1.308 -5.131 -25.739 1.00 78.00 88 GLY A N 1
ATOM 738 C CA . GLY A 1 88 ? 1.338 -5.834 -27.029 1.00 78.00 88 GLY A CA 1
ATOM 739 C C . GLY A 1 88 ? 0.075 -5.678 -27.886 1.00 78.00 88 GLY A C 1
ATOM 740 O O . GLY A 1 88 ? -0.243 -6.577 -28.654 1.00 78.00 88 GLY A O 1
ATOM 741 N N . ASN A 1 89 ? -0.663 -4.569 -27.739 1.00 76.06 89 ASN A N 1
ATOM 742 C CA . ASN A 1 89 ? -1.921 -4.325 -28.453 1.00 76.06 89 ASN A CA 1
ATOM 743 C C . ASN A 1 89 ? -3.023 -5.369 -28.181 1.00 76.06 89 ASN A C 1
ATOM 745 O O . ASN A 1 89 ? -3.883 -5.624 -29.025 1.00 76.06 89 ASN A O 1
ATOM 749 N N . LEU A 1 90 ? -3.024 -5.951 -26.979 1.00 80.69 90 LEU A N 1
ATOM 750 C CA . LEU A 1 90 ? -4.119 -6.795 -26.511 1.00 80.69 90 LEU A CA 1
ATOM 751 C C . LEU A 1 90 ? -5.477 -6.071 -26.617 1.00 80.69 90 LEU A C 1
ATOM 753 O O . LEU A 1 90 ? -5.577 -4.843 -26.534 1.00 80.69 90 LEU A O 1
ATOM 757 N N . SER A 1 91 ? -6.546 -6.853 -26.774 1.00 84.62 91 SER A N 1
ATOM 758 C CA . SER A 1 91 ? -7.903 -6.350 -27.040 1.00 84.62 91 SER A CA 1
ATOM 759 C C . SER A 1 91 ? -8.447 -5.420 -25.948 1.00 84.62 91 SER A C 1
ATOM 761 O O . SER A 1 91 ? -9.179 -4.473 -26.245 1.00 84.62 91 SER A O 1
ATOM 763 N N . GLN A 1 92 ? -8.049 -5.635 -24.693 1.00 90.00 92 GLN A N 1
ATOM 764 C CA . GLN A 1 92 ? -8.554 -4.918 -23.524 1.00 90.00 92 GLN A CA 1
ATOM 765 C C . GLN A 1 92 ? -7.442 -4.273 -22.695 1.00 90.00 92 GLN A C 1
ATOM 767 O O . GLN A 1 92 ? -6.290 -4.704 -22.722 1.00 90.00 92 GLN A O 1
ATOM 772 N N . TYR A 1 93 ? -7.812 -3.231 -21.950 1.00 90.75 93 TYR A N 1
ATOM 773 C CA . TYR A 1 93 ? -6.930 -2.588 -20.984 1.00 90.75 93 TYR A CA 1
ATOM 774 C C . TYR A 1 93 ? -6.831 -3.430 -19.710 1.00 90.75 93 TYR A C 1
ATOM 776 O O . TYR A 1 93 ? -7.842 -3.877 -19.172 1.00 90.75 93 TYR A O 1
ATOM 784 N N . TYR A 1 94 ? -5.613 -3.594 -19.208 1.00 90.19 94 TYR A N 1
ATOM 785 C CA . TYR A 1 94 ? -5.318 -4.252 -17.942 1.00 90.19 94 TYR A CA 1
ATOM 786 C C . TYR A 1 94 ? -4.795 -3.234 -16.935 1.00 90.19 94 TYR A C 1
ATOM 788 O O . TYR A 1 94 ? -4.140 -2.258 -17.304 1.00 90.19 94 TYR A O 1
ATOM 796 N N . ARG A 1 95 ? -5.087 -3.466 -15.654 1.00 91.62 95 ARG A N 1
ATOM 797 C CA . ARG A 1 95 ? -4.640 -2.614 -14.548 1.00 91.62 95 ARG A CA 1
ATOM 798 C C . ARG A 1 95 ? -3.233 -3.009 -14.126 1.00 91.62 95 ARG A C 1
ATOM 800 O O . ARG A 1 95 ? -2.977 -4.176 -13.842 1.00 91.62 95 ARG A O 1
ATOM 807 N N . PHE A 1 96 ? -2.356 -2.022 -14.030 1.00 89.50 96 PHE A N 1
ATOM 808 C CA . PHE A 1 96 ? -0.970 -2.192 -13.624 1.00 89.50 96 PHE A CA 1
ATOM 809 C C . PHE A 1 96 ? -0.674 -1.378 -12.375 1.00 89.50 96 PHE A C 1
ATOM 811 O O . PHE A 1 96 ? -1.047 -0.210 -12.270 1.00 89.50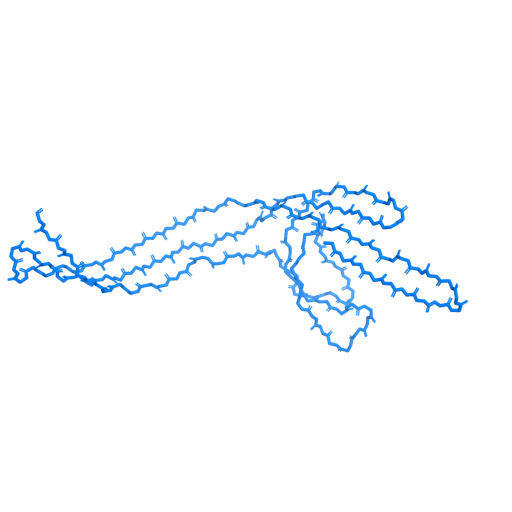 96 PHE A O 1
ATOM 818 N N . LEU A 1 97 ? 0.057 -2.007 -11.457 1.00 88.62 97 LEU A N 1
ATOM 819 C CA . LEU A 1 97 ? 0.730 -1.356 -10.344 1.00 88.62 97 LEU A CA 1
ATOM 820 C C . LEU A 1 97 ? 2.235 -1.527 -10.562 1.00 88.62 97 LEU A C 1
ATOM 822 O O . LEU A 1 97 ? 2.756 -2.638 -10.477 1.00 88.62 97 LEU A O 1
ATOM 826 N N . GLN A 1 98 ? 2.931 -0.446 -10.906 1.00 87.56 98 GLN A N 1
ATOM 827 C CA . GLN A 1 98 ? 4.343 -0.517 -11.280 1.00 87.56 98 GLN A CA 1
ATOM 828 C C . GLN A 1 98 ? 5.107 0.721 -10.825 1.00 87.56 98 GLN A C 1
ATOM 830 O O . GLN A 1 98 ? 4.632 1.849 -10.964 1.00 87.56 98 GLN A O 1
ATOM 835 N N . GLY A 1 99 ? 6.333 0.517 -10.339 1.00 87.75 99 GLY A N 1
ATOM 836 C CA . GLY A 1 99 ? 7.266 1.618 -10.167 1.00 87.75 99 GLY A CA 1
ATOM 837 C C . GLY A 1 99 ? 7.904 2.039 -11.480 1.00 87.75 99 GLY A C 1
ATOM 838 O O . GLY A 1 99 ? 8.461 1.214 -12.203 1.00 87.75 99 GLY A O 1
ATOM 839 N N . ALA A 1 100 ? 7.860 3.336 -11.757 1.00 86.38 100 ALA A N 1
ATOM 840 C CA . ALA A 1 100 ? 8.497 3.929 -12.919 1.00 86.38 100 ALA A CA 1
ATOM 841 C C . ALA A 1 100 ? 9.285 5.182 -12.522 1.00 86.38 100 ALA A C 1
ATOM 843 O O . ALA A 1 100 ? 8.874 5.951 -11.651 1.00 86.38 100 ALA A O 1
ATOM 844 N N . LYS A 1 101 ? 10.428 5.399 -13.183 1.00 86.44 101 LYS A N 1
ATOM 845 C CA . LYS A 1 101 ? 11.255 6.603 -12.994 1.00 86.44 101 LYS A CA 1
ATOM 846 C C . LYS A 1 101 ? 10.541 7.874 -13.463 1.00 86.44 101 LYS A C 1
ATOM 848 O O . LYS A 1 101 ? 10.741 8.944 -12.898 1.00 86.44 101 LYS A O 1
ATOM 853 N N . LYS A 1 102 ? 9.725 7.761 -14.512 1.00 88.94 102 LYS A N 1
ATOM 854 C CA . LYS A 1 102 ? 8.875 8.831 -15.045 1.00 88.94 102 LYS A CA 1
ATOM 855 C C . LYS A 1 102 ? 7.426 8.362 -15.049 1.00 88.94 102 LYS A C 1
ATOM 857 O O . LYS A 1 102 ? 7.173 7.163 -15.148 1.00 88.94 102 LYS A O 1
ATOM 862 N N . ARG A 1 103 ? 6.494 9.315 -14.974 1.00 89.56 103 ARG A N 1
ATOM 863 C CA . ARG A 1 103 ? 5.059 9.056 -15.130 1.00 89.56 103 ARG A CA 1
ATOM 864 C C . ARG A 1 103 ? 4.823 8.286 -16.443 1.00 89.56 103 ARG A C 1
ATOM 866 O O . ARG A 1 103 ? 5.238 8.798 -17.482 1.00 89.56 103 ARG A O 1
ATOM 873 N N . PRO A 1 104 ? 4.192 7.096 -16.408 1.00 90.25 104 PRO A N 1
ATOM 874 C CA . PRO A 1 104 ? 3.867 6.345 -17.618 1.00 90.25 104 PRO A CA 1
ATOM 875 C C . PRO A 1 104 ? 3.036 7.182 -18.598 1.00 90.25 104 PRO A C 1
ATOM 877 O O . PRO A 1 104 ? 2.126 7.901 -18.180 1.00 90.25 104 PRO A O 1
ATOM 880 N N . SER A 1 105 ? 3.348 7.097 -19.890 1.00 90.69 105 SER A N 1
ATOM 881 C CA . SER A 1 105 ? 2.635 7.789 -20.968 1.00 90.69 105 SER A CA 1
ATOM 882 C C . SER A 1 105 ? 2.755 7.020 -22.288 1.00 90.69 105 SER A C 1
ATOM 884 O O . SER A 1 105 ? 3.724 6.293 -22.500 1.00 90.69 105 SER A O 1
ATOM 886 N N . GLY A 1 106 ? 1.761 7.165 -23.166 1.00 87.44 106 GLY A N 1
ATOM 887 C CA . GLY A 1 106 ? 1.710 6.516 -24.480 1.00 87.44 106 GLY A CA 1
ATOM 888 C C . GLY A 1 106 ? 0.271 6.325 -24.960 1.00 87.44 106 GLY A C 1
ATOM 889 O O . GLY A 1 106 ? -0.657 6.429 -24.163 1.00 87.44 106 GLY A O 1
ATOM 890 N N . GLU A 1 107 ? 0.081 6.018 -26.244 1.00 85.06 107 GLU A N 1
ATOM 891 C CA . GLU A 1 107 ? -1.254 5.837 -26.854 1.00 85.06 107 GLU A CA 1
ATOM 892 C C . GLU A 1 107 ? -2.064 4.707 -26.198 1.00 85.06 107 GLU A C 1
ATOM 894 O O . GLU A 1 107 ? -3.284 4.777 -26.071 1.00 85.06 107 GLU A O 1
ATOM 899 N N . ASN A 1 108 ? -1.366 3.683 -25.707 1.00 90.31 108 ASN A N 1
ATOM 900 C CA . ASN A 1 108 ? -1.956 2.518 -25.059 1.00 90.31 108 ASN A CA 1
ATOM 901 C C . ASN A 1 108 ? -1.995 2.617 -23.529 1.00 90.31 108 ASN A C 1
ATOM 903 O O . ASN A 1 108 ? -2.234 1.603 -22.881 1.00 90.31 108 ASN A O 1
ATOM 907 N N . ILE A 1 109 ? -1.768 3.802 -22.949 1.00 91.19 109 ILE A N 1
ATOM 908 C CA . ILE A 1 109 ? -1.744 4.028 -21.498 1.00 91.19 109 ILE A CA 1
ATOM 909 C C . ILE A 1 109 ? -2.785 5.080 -21.120 1.00 91.19 109 ILE A C 1
ATOM 911 O O . ILE A 1 109 ? -2.806 6.175 -21.677 1.00 91.19 109 ILE A O 1
ATOM 915 N N . ARG A 1 110 ? -3.616 4.781 -20.120 1.00 92.94 110 ARG A N 1
ATOM 916 C CA . ARG A 1 110 ? -4.631 5.712 -19.609 1.00 92.94 110 ARG A CA 1
ATOM 917 C C . ARG A 1 110 ? -4.793 5.619 -18.095 1.00 92.94 110 ARG A C 1
ATOM 919 O O . ARG A 1 110 ? -4.214 4.748 -17.447 1.00 92.94 110 ARG A O 1
ATOM 926 N N . ASP A 1 111 ? -5.556 6.560 -17.540 1.00 91.19 111 ASP A N 1
ATOM 927 C CA . ASP A 1 111 ? -5.914 6.627 -16.115 1.00 91.19 111 ASP A CA 1
ATOM 928 C C . ASP A 1 111 ? -4.713 6.574 -15.160 1.00 91.19 111 ASP A C 1
ATOM 930 O O . ASP A 1 111 ? -4.766 6.007 -14.068 1.00 91.19 111 ASP A O 1
ATOM 934 N N . VAL A 1 112 ? -3.605 7.189 -15.582 1.00 92.06 112 VAL A N 1
ATOM 935 C CA . VAL A 1 112 ? -2.355 7.194 -14.824 1.00 92.06 112 VAL A CA 1
ATOM 936 C C . VAL A 1 112 ? -2.513 8.037 -13.566 1.00 92.06 112 VAL A C 1
ATOM 938 O O . VAL A 1 112 ? -2.750 9.247 -13.623 1.00 92.06 112 VAL A O 1
ATOM 941 N N . ARG A 1 113 ? -2.298 7.420 -12.412 1.00 91.25 113 ARG A N 1
ATOM 942 C CA . ARG A 1 113 ? -2.292 8.079 -11.106 1.00 91.25 113 ARG A CA 1
ATOM 943 C C . ARG A 1 113 ? -1.166 7.538 -10.243 1.00 91.25 113 ARG A C 1
ATOM 945 O O . ARG A 1 113 ? -0.676 6.431 -10.458 1.00 91.25 113 ARG A O 1
ATOM 952 N N . GLN A 1 114 ? -0.718 8.337 -9.284 1.00 89.56 114 GLN A N 1
ATOM 953 C C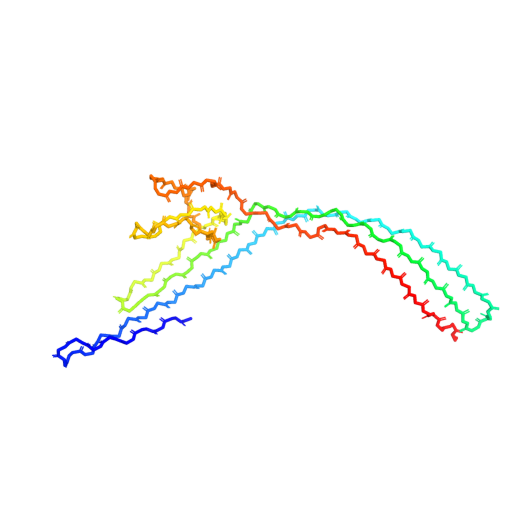A . GLN A 1 114 ? 0.198 7.826 -8.271 1.00 89.56 114 GLN A CA 1
ATOM 954 C C . GLN A 1 114 ? -0.554 6.814 -7.401 1.00 89.56 114 GLN A C 1
ATOM 956 O O . GLN A 1 114 ? -1.749 6.985 -7.152 1.00 89.56 114 GLN A O 1
ATOM 961 N N . ALA A 1 115 ? 0.110 5.726 -7.015 1.00 86.88 115 ALA A N 1
ATOM 962 C CA . ALA A 1 115 ? -0.524 4.710 -6.190 1.00 86.88 115 ALA A CA 1
ATOM 963 C C . ALA A 1 115 ? -0.831 5.280 -4.799 1.00 86.88 115 ALA A C 1
ATOM 965 O O . ALA A 1 115 ? 0.022 5.919 -4.182 1.00 86.88 115 ALA A O 1
ATOM 966 N N . ILE A 1 116 ? -2.048 5.024 -4.328 1.00 87.75 116 ILE A N 1
ATOM 967 C CA . ILE A 1 116 ? -2.516 5.376 -2.991 1.00 87.75 116 ILE A CA 1
ATOM 968 C C . ILE A 1 116 ? -2.988 4.081 -2.345 1.00 87.75 116 ILE A C 1
ATOM 970 O O . ILE A 1 116 ?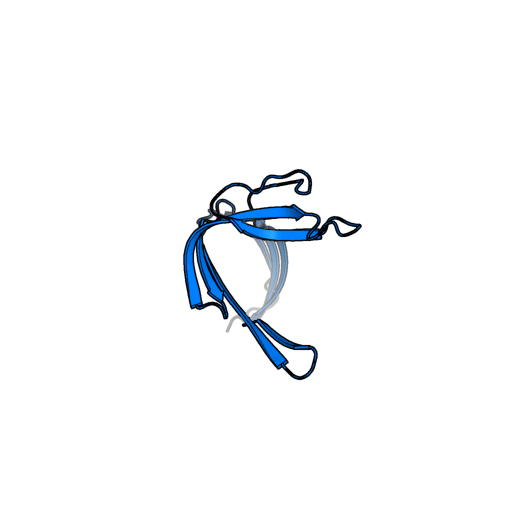 -3.780 3.347 -2.940 1.00 87.75 116 ILE A O 1
ATOM 974 N N . PHE A 1 117 ? -2.500 3.806 -1.144 1.00 86.62 117 PHE A N 1
ATOM 975 C CA . PHE A 1 117 ? -2.990 2.725 -0.304 1.00 86.62 117 PHE A CA 1
ATOM 976 C C . PHE A 1 117 ? -3.883 3.337 0.768 1.00 86.62 117 PHE A C 1
ATOM 978 O O . PHE A 1 117 ? -3.466 4.229 1.505 1.00 86.62 117 PHE A O 1
ATOM 985 N N . ASN A 1 118 ? -5.133 2.887 0.819 1.00 87.62 118 ASN A N 1
ATOM 986 C CA . ASN A 1 118 ? -6.083 3.303 1.838 1.00 87.62 118 ASN A CA 1
ATOM 987 C C . ASN A 1 118 ? -6.094 2.252 2.951 1.00 87.62 118 ASN A C 1
ATOM 989 O O . ASN A 1 118 ? -6.453 1.103 2.702 1.00 87.62 118 ASN A O 1
ATOM 993 N N . PHE A 1 119 ? -5.685 2.660 4.149 1.00 86.31 119 PHE A N 1
ATOM 994 C CA . PHE A 1 119 ? -5.731 1.854 5.372 1.00 86.31 119 PHE A CA 1
ATOM 995 C C . PHE A 1 119 ? -6.842 2.324 6.320 1.00 86.31 119 PHE A C 1
ATOM 997 O O . PHE A 1 119 ? -6.956 1.838 7.442 1.00 86.31 119 PHE A O 1
ATOM 1004 N N . GLY A 1 120 ? -7.641 3.300 5.887 1.00 90.56 120 GLY A N 1
ATOM 1005 C CA . GLY A 1 120 ? -8.823 3.750 6.589 1.00 90.56 120 GLY A CA 1
ATOM 1006 C C . GLY A 1 120 ? -9.920 2.696 6.555 1.00 90.56 120 GLY A C 1
ATOM 1007 O O . GLY A 1 120 ? -10.041 1.905 5.617 1.00 90.56 120 GLY A O 1
ATOM 1008 N N . GLY A 1 121 ? -10.740 2.702 7.594 1.00 91.69 121 GLY A N 1
ATOM 1009 C CA . GLY A 1 121 ? -11.766 1.697 7.772 1.00 91.69 121 GLY A CA 1
ATOM 1010 C C . GLY A 1 121 ? -12.573 1.926 9.032 1.00 91.69 121 GLY A C 1
ATOM 1011 O O . GLY A 1 121 ? -12.251 2.774 9.864 1.00 91.69 121 GLY A O 1
ATOM 1012 N N . PHE A 1 122 ? -13.637 1.149 9.130 1.00 93.69 122 PHE A N 1
ATOM 1013 C CA . PHE A 1 122 ? -14.501 1.090 10.290 1.00 93.69 122 PHE A CA 1
ATOM 1014 C C . PHE A 1 122 ? -14.414 -0.315 10.877 1.00 93.69 122 PHE A C 1
ATOM 1016 O O . PHE A 1 122 ? -14.455 -1.300 10.135 1.00 93.69 122 PHE A O 1
ATOM 1023 N N . SER A 1 123 ? -14.303 -0.404 12.196 1.00 92.81 123 SER A N 1
ATOM 1024 C CA . SER A 1 123 ? -14.259 -1.665 12.922 1.00 92.81 123 SER A CA 1
ATOM 1025 C C . SER A 1 123 ? -15.225 -1.624 14.097 1.00 92.81 123 SER A C 1
ATOM 1027 O O . SER A 1 123 ? -15.332 -0.624 14.805 1.00 92.81 123 SER A O 1
ATOM 1029 N N . PHE A 1 124 ? -15.931 -2.730 14.304 1.00 93.75 124 PHE A N 1
ATOM 1030 C CA . PHE A 1 124 ? -16.787 -2.936 15.461 1.00 93.75 124 PHE A CA 1
ATOM 1031 C C . PHE A 1 124 ? -16.246 -4.112 16.264 1.00 93.75 124 PHE A C 1
ATOM 1033 O O . PHE A 1 124 ? -16.075 -5.211 15.732 1.00 93.75 124 PHE A O 1
ATOM 1040 N N . LYS A 1 125 ? -15.967 -3.874 17.543 1.00 95.44 125 LYS A N 1
ATOM 1041 C CA . LYS A 1 125 ? -15.395 -4.860 18.457 1.00 95.44 125 LYS A CA 1
ATOM 1042 C C . LYS A 1 125 ? -16.419 -5.138 19.554 1.00 95.44 125 LYS A C 1
ATOM 1044 O O . LYS A 1 125 ? -16.923 -4.209 20.175 1.00 95.44 125 LYS A O 1
ATOM 1049 N N 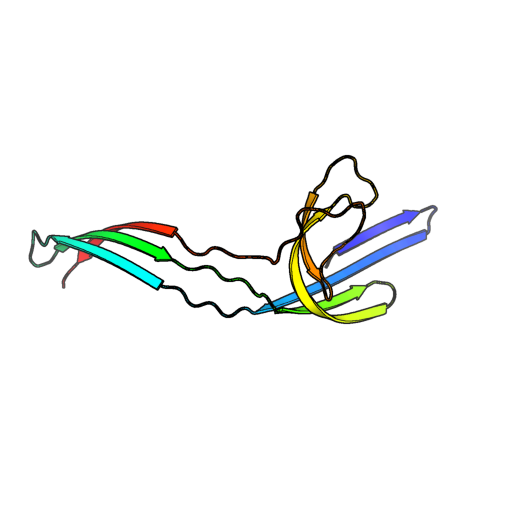. ILE A 1 126 ? -16.707 -6.408 19.818 1.00 94.88 126 ILE A N 1
ATOM 1050 C CA . ILE A 1 126 ? -17.409 -6.850 21.030 1.00 94.88 126 ILE A CA 1
ATOM 1051 C C . ILE A 1 126 ? -16.492 -7.837 21.727 1.00 94.88 126 ILE A C 1
ATOM 1053 O O . ILE A 1 126 ? -15.909 -8.705 21.075 1.00 94.88 126 ILE A O 1
ATOM 1057 N N . GLY A 1 127 ? -16.388 -7.745 23.045 1.00 93.62 127 GLY A N 1
ATOM 1058 C CA . GLY A 1 127 ? -15.629 -8.726 23.793 1.00 93.62 127 GLY A CA 1
ATOM 1059 C C . GLY A 1 127 ? -15.999 -8.811 25.259 1.00 93.62 127 GLY A C 1
ATOM 1060 O O . GLY A 1 127 ? -16.826 -8.066 25.787 1.00 93.62 127 GLY A O 1
ATOM 1061 N N . LEU A 1 128 ? -15.353 -9.778 25.898 1.00 93.06 128 LEU A N 1
ATOM 1062 C CA . LEU A 1 128 ? -15.461 -10.070 27.314 1.00 93.06 128 LEU A CA 1
ATOM 1063 C C . LEU A 1 128 ? -14.099 -9.812 27.949 1.00 93.06 128 LEU A C 1
ATOM 1065 O O . LEU A 1 128 ? -13.074 -10.246 27.422 1.00 93.06 128 LEU A O 1
ATOM 1069 N N . ARG A 1 129 ? -14.085 -9.118 29.080 1.00 91.06 129 ARG A N 1
ATOM 1070 C CA . ARG A 1 129 ? -12.885 -8.835 29.861 1.00 91.06 129 ARG A CA 1
ATOM 1071 C C . ARG A 1 129 ? -13.013 -9.512 31.218 1.00 91.06 129 ARG A C 1
ATOM 1073 O O . ARG A 1 129 ? -13.953 -9.238 31.961 1.00 91.06 129 ARG A O 1
ATOM 1080 N N . PHE A 1 130 ? -12.057 -10.376 31.540 1.00 90.38 130 PHE A N 1
ATOM 1081 C CA . PHE A 1 130 ? -11.940 -10.968 32.867 1.00 90.38 130 PHE A CA 1
ATOM 1082 C C . PHE A 1 130 ? -11.063 -10.070 33.741 1.00 90.38 130 PHE A C 1
ATOM 1084 O O . PHE A 1 130 ? -9.914 -9.799 33.394 1.00 90.38 130 PHE A O 1
ATOM 1091 N N . ASN A 1 131 ? -11.615 -9.593 34.853 1.00 82.81 131 ASN A N 1
ATOM 1092 C CA . ASN A 1 131 ? -10.915 -8.749 35.819 1.00 82.81 131 ASN A CA 1
ATOM 1093 C C . ASN A 1 131 ? -10.543 -9.630 37.025 1.00 82.81 131 ASN A C 1
ATOM 1095 O O . ASN A 1 131 ? -11.394 -9.867 37.882 1.00 82.81 131 ASN A O 1
ATOM 1099 N N . PHE A 1 132 ? -9.321 -10.171 37.050 1.00 80.81 132 PHE A N 1
ATOM 1100 C CA . PHE A 1 132 ? -8.772 -10.933 38.183 1.00 80.81 132 PHE A CA 1
ATOM 1101 C C . PHE A 1 132 ? -7.901 -10.045 39.070 1.00 80.81 132 PHE A C 1
ATOM 1103 O O . PHE A 1 132 ? -7.164 -9.206 38.501 1.00 80.81 132 PHE A O 1
#

Sequence (132 aa):
EYEARFDVLGKEFLYWFNKDCSYRSESLGYFAELGLEYSPFRFFSIFASLEQIWNSTDGFKGTLNYSDYTGENRTDKASLYFYESKPGNLSQYYRFLQGAKKRPSGENIRDVRQAIFNFGGFSFKIGLRFNF

pLDDT: mean 86.32, std 8.36, range [54.25, 96.25]

Secondary structure (DSSP, 8-state):
-EEEEEEETTEEEEEEEEEEEEEE-----EEEEEEEEEEEETTEEEEEEEEEEE-EE---EEEEEEEETT--EEEEEEEEEEEEE-GGG-SS-EEEEEEESS---STTEEEEEE--EE--EEEEEEEEEE--